Protein AF-A0A6I9PLP5-F1 (afdb_monomer_lite)

Foldseek 3Di:
DDDPDDQKPDPDDDDDDDVPDDDDDDMHGDDDQADEEEAEAEDEPPPVCPVVVVVCVVCVVVVVVVVCVRHVHYHYHYHYDYDDPDPPRDDVDPVD

InterPro domains:
  IPR002369 Integrin beta subunit, VWA domain [PF00362] (34-96)
  IPR015812 Integrin beta subunit [PR01186] (7-20)
  IPR015812 Integrin beta subunit [PR01186] (35-53)
  IPR015812 Integrin beta subunit [PR01186] (75-94)
  IPR015812 Integrin beta subunit [PTHR10082] (3-96)
  IPR036465 von Willebrand factor A-like domain superfamily [G3DSA:3.40.50.410] (33-96)
  IPR036465 von Willebrand factor A-like domain superfamily [SSF53300] (33-94)

Organism: NCBI:txid8208

Secondary structure (DSSP, 8-state):
---SS-SEE-S-------TT-------EE---SS--EEEEEEEE-SGGGHHHHHHHHHHHHHHHHHHHHH-SSEEEEEEEE---SSTTTS---TT-

pLDDT: mean 88.72, std 9.4, range [44.75, 97.44]

Sequence (96 aa):
MALSQSQVSPQMMTMSFLPGEEKTVDVEVFAPTKGPLDLYILMDFSNSMADDLNSLKSMGEELAKSVHTLSDNFTIGFGKFVDKVIEPQTDMRPEK

Structure (mmCIF, N/CA/C/O backbone):
data_AF-A0A6I9PLP5-F1
#
_entry.id   AF-A0A6I9PLP5-F1
#
loop_
_atom_site.group_PDB
_atom_site.id
_atom_site.type_symbol
_atom_site.label_atom_id
_atom_site.label_alt_id
_atom_site.label_comp_id
_atom_site.label_asym_id
_atom_site.label_entity_id
_atom_site.label_seq_id
_atom_site.pdbx_PDB_ins_code
_atom_site.Cartn_x
_atom_site.Cartn_y
_atom_site.Cartn_z
_atom_site.occupancy
_atom_site.B_iso_or_equiv
_atom_site.auth_seq_id
_atom_site.auth_comp_id
_atom_site.auth_asym_id
_atom_site.auth_atom_id
_atom_site.pdbx_PDB_model_num
ATOM 1 N N . MET A 1 1 ? 6.002 4.612 14.313 1.00 46.12 1 MET A N 1
ATOM 2 C CA . MET A 1 1 ? 5.133 5.605 14.983 1.00 46.12 1 MET A CA 1
ATOM 3 C C . MET A 1 1 ? 3.854 4.899 15.401 1.00 46.12 1 MET A C 1
ATOM 5 O O . MET A 1 1 ? 3.255 4.251 14.555 1.00 46.12 1 MET A O 1
ATOM 9 N N . ALA A 1 2 ? 3.479 4.942 16.680 1.00 44.75 2 ALA A N 1
ATOM 10 C CA . ALA A 1 2 ? 2.189 4.425 17.141 1.00 44.75 2 ALA A CA 1
ATOM 11 C C . ALA A 1 2 ? 1.104 5.480 16.869 1.00 44.75 2 ALA A C 1
ATOM 13 O O . ALA A 1 2 ? 1.349 6.665 17.091 1.00 44.75 2 ALA A O 1
ATOM 14 N N . LEU A 1 3 ? -0.064 5.073 16.364 1.00 55.00 3 LEU A N 1
ATOM 15 C CA . LEU A 1 3 ? -1.210 5.972 16.204 1.00 55.00 3 LEU A CA 1
ATOM 16 C C . LEU A 1 3 ? -1.591 6.521 17.591 1.00 55.00 3 LEU A C 1
ATOM 18 O O . LEU A 1 3 ? -1.834 5.744 18.509 1.00 55.00 3 LEU A O 1
ATOM 22 N N . SER A 1 4 ? -1.637 7.850 17.745 1.00 60.56 4 SER A N 1
ATOM 23 C CA . SER A 1 4 ? -1.990 8.526 19.010 1.00 60.56 4 SER A CA 1
ATOM 24 C C . SER A 1 4 ? -3.413 8.206 19.492 1.00 60.56 4 SER A C 1
ATOM 26 O O . SER A 1 4 ? -3.758 8.512 20.631 1.00 60.56 4 SER A O 1
ATOM 28 N N . 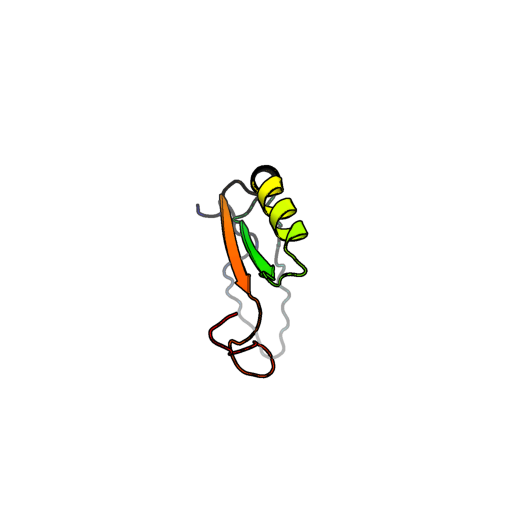GLN A 1 5 ? -4.244 7.632 18.620 1.00 68.44 5 GLN A N 1
ATOM 29 C CA . GLN A 1 5 ? -5.638 7.304 18.867 1.00 68.44 5 GLN A CA 1
ATOM 30 C C . GLN A 1 5 ? -6.032 6.105 17.989 1.00 68.44 5 GLN A C 1
ATOM 32 O O . GLN A 1 5 ? -5.679 6.053 16.810 1.00 68.44 5 GLN A O 1
ATOM 37 N N . SER A 1 6 ? -6.735 5.126 18.564 1.00 79.50 6 SER A N 1
ATOM 38 C CA . SER A 1 6 ? -7.266 3.978 17.819 1.00 79.50 6 SER A CA 1
ATOM 39 C C . SER A 1 6 ? -8.417 4.433 16.930 1.00 79.50 6 SER A C 1
ATOM 41 O O . SER A 1 6 ? -9.371 5.004 17.443 1.00 79.50 6 SER A O 1
ATOM 43 N N . GLN A 1 7 ? -8.343 4.148 15.628 1.00 87.50 7 GLN A N 1
ATOM 44 C CA . GLN A 1 7 ? -9.361 4.531 14.633 1.00 87.50 7 GLN A CA 1
ATOM 45 C C . GLN A 1 7 ? -10.749 3.961 14.923 1.00 87.50 7 GLN A C 1
ATOM 47 O O . GLN A 1 7 ? -11.744 4.493 14.447 1.00 87.50 7 GLN A O 1
ATOM 52 N N . VAL A 1 8 ? -10.795 2.864 15.677 1.00 91.88 8 VAL A N 1
ATOM 53 C CA . VAL A 1 8 ? -12.018 2.176 16.081 1.00 91.88 8 VAL A CA 1
ATOM 54 C C . VAL A 1 8 ? -12.070 2.123 17.602 1.00 91.88 8 VAL A C 1
ATOM 56 O O . VAL A 1 8 ? -11.054 1.821 18.241 1.00 91.88 8 VAL A O 1
ATOM 59 N N . SER A 1 9 ? -13.236 2.409 18.175 1.00 92.38 9 SER A N 1
ATOM 60 C CA . SER A 1 9 ? -13.513 2.375 19.613 1.00 92.38 9 SER A CA 1
ATOM 61 C C . SER A 1 9 ? -14.874 1.717 19.892 1.00 92.38 9 SER A C 1
ATOM 63 O O . SER A 1 9 ? -15.811 1.967 19.136 1.00 92.38 9 SER A O 1
ATOM 65 N N . PRO A 1 10 ? -15.022 0.908 20.962 1.00 93.50 10 PRO A N 1
ATOM 66 C CA . PRO A 1 10 ? -13.996 0.521 21.936 1.00 93.50 10 PRO A CA 1
ATOM 67 C C . PRO A 1 10 ? -13.101 -0.62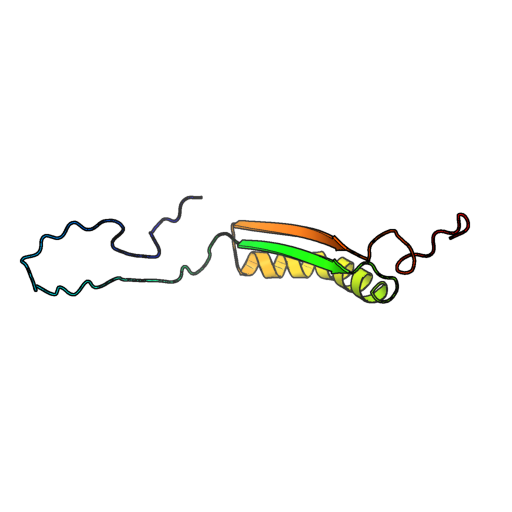5 21.435 1.00 93.50 10 PRO A C 1
ATOM 69 O O . PRO A 1 10 ? -13.494 -1.418 20.586 1.00 93.50 10 PRO A O 1
ATOM 72 N N . GLN A 1 11 ? -11.888 -0.745 21.982 1.00 91.44 11 GLN A N 1
ATOM 73 C CA . GLN A 1 11 ? -10.940 -1.813 21.609 1.00 91.44 11 GLN A CA 1
ATOM 74 C C . GLN A 1 11 ? -11.195 -3.119 22.373 1.00 91.44 11 GLN A C 1
ATOM 76 O O . GLN A 1 11 ? -10.725 -4.182 21.975 1.00 91.44 11 GLN A O 1
ATOM 81 N N . MET A 1 12 ? -11.926 -3.039 23.486 1.00 93.19 12 MET A N 1
ATOM 82 C CA . MET A 1 12 ? -12.296 -4.179 24.310 1.00 93.19 12 MET A CA 1
ATOM 83 C C . MET A 1 12 ? -13.649 -3.917 24.962 1.00 93.19 12 MET A C 1
ATOM 85 O O . MET A 1 12 ? -13.904 -2.820 25.456 1.00 93.19 12 MET A O 1
ATOM 89 N N . MET A 1 13 ? -14.498 -4.940 24.990 1.00 93.56 13 MET A N 1
ATOM 90 C CA . MET A 1 13 ? -15.783 -4.897 25.672 1.00 93.56 13 MET A CA 1
ATOM 91 C C . MET A 1 13 ? -16.085 -6.254 26.302 1.00 93.56 13 MET A C 1
ATOM 93 O O . MET A 1 13 ? -15.858 -7.294 25.688 1.00 93.56 13 MET A O 1
ATOM 97 N N . THR A 1 14 ? -16.636 -6.228 27.514 1.00 95.69 14 THR A N 1
ATOM 98 C CA . THR A 1 14 ? -17.171 -7.412 28.189 1.00 95.69 14 THR A CA 1
ATOM 99 C C . THR A 1 14 ? -18.675 -7.254 28.313 1.00 95.69 14 THR A C 1
ATOM 101 O O . THR A 1 14 ? -19.154 -6.236 28.808 1.00 95.69 14 THR A O 1
ATOM 104 N N . MET A 1 15 ? -19.420 -8.268 27.882 1.00 94.06 15 MET A N 1
ATOM 105 C CA . MET A 1 15 ? -20.878 -8.285 27.953 1.00 94.06 15 MET A CA 1
ATOM 106 C C . MET A 1 15 ? -21.354 -9.611 28.538 1.00 94.06 15 MET A C 1
ATOM 108 O O . MET A 1 15 ? -20.723 -10.652 28.366 1.00 94.06 15 MET A O 1
ATOM 112 N N . SER A 1 16 ? -22.485 -9.573 29.229 1.00 95.69 16 SER A N 1
ATOM 113 C CA . SER A 1 16 ? -23.173 -10.761 29.735 1.00 95.69 16 SER A CA 1
ATOM 114 C C . SER A 1 16 ? -24.607 -10.757 29.226 1.00 95.69 16 SER A C 1
ATOM 116 O O . SER A 1 16 ? -25.215 -9.688 29.134 1.00 95.69 16 SER A O 1
ATOM 118 N N . PHE A 1 17 ? -25.119 -11.941 28.898 1.00 97.44 17 PHE A N 1
ATOM 119 C CA . PHE A 1 17 ? -26.411 -12.138 28.243 1.00 97.44 17 PHE A CA 1
ATOM 120 C C . PHE A 1 17 ? -27.230 -13.209 28.959 1.00 97.44 17 PHE A C 1
ATOM 122 O O . PHE A 1 17 ? -26.673 -14.176 29.487 1.00 97.44 17 PHE A O 1
ATOM 129 N N . LEU A 1 18 ? -28.549 -13.061 28.913 1.00 97.19 18 LEU A N 1
ATOM 130 C CA . LEU A 1 18 ? -29.507 -14.129 29.188 1.00 97.19 18 LEU A CA 1
ATOM 131 C C . LEU A 1 18 ? -29.910 -14.861 27.891 1.00 97.19 18 LEU A C 1
ATOM 133 O O . LEU A 1 18 ? -29.770 -14.302 26.799 1.00 97.19 18 LEU A O 1
ATOM 137 N N . PRO A 1 19 ? -30.430 -16.104 27.969 1.00 97.38 19 PRO A N 1
ATOM 138 C CA . PRO A 1 19 ? -30.937 -16.805 26.791 1.00 97.38 19 PRO A CA 1
ATOM 139 C C . PRO A 1 19 ? -32.028 -15.994 26.073 1.00 97.38 19 PRO A C 1
ATOM 141 O O . PRO A 1 19 ? -33.068 -15.702 26.657 1.00 97.38 19 PRO A O 1
ATOM 144 N N . GLY A 1 20 ? -31.783 -15.650 24.806 1.00 96.44 20 GLY A N 1
ATOM 145 C CA . GLY A 1 20 ? -32.703 -14.869 23.968 1.00 96.44 20 GLY A CA 1
ATOM 146 C C . GLY A 1 20 ? -32.578 -13.345 24.093 1.00 96.44 20 GLY A C 1
ATOM 147 O O . GLY A 1 20 ? -33.374 -12.638 23.485 1.00 96.44 20 GLY A O 1
ATOM 148 N N . GLU A 1 21 ? -31.614 -12.829 24.862 1.00 97.06 21 GLU A N 1
ATOM 149 C CA . GLU A 1 21 ? -31.392 -11.386 25.013 1.00 97.06 21 GLU A CA 1
ATOM 150 C C . GLU A 1 21 ? -30.550 -10.815 23.859 1.00 97.06 21 GLU A C 1
ATOM 152 O O . GLU A 1 21 ? -29.456 -11.304 23.575 1.00 97.06 21 GLU A O 1
ATOM 157 N N . GLU A 1 22 ? -31.032 -9.736 23.240 1.00 96.50 22 GLU A N 1
ATOM 158 C CA . GLU A 1 22 ? -30.282 -8.944 22.260 1.00 96.50 22 GLU A CA 1
ATOM 159 C C . GLU A 1 22 ? -29.737 -7.665 22.909 1.00 96.50 22 GLU A C 1
ATOM 161 O O . GLU A 1 22 ? -30.415 -7.020 23.712 1.00 96.50 22 GLU A O 1
ATOM 166 N N . LYS A 1 23 ? -28.506 -7.279 22.552 1.00 95.88 23 LYS A N 1
ATOM 167 C CA . LYS A 1 23 ? -27.891 -6.013 22.975 1.00 95.88 23 LYS A CA 1
ATOM 168 C C . LYS A 1 23 ? -27.248 -5.317 21.791 1.00 95.88 23 LYS A C 1
ATOM 170 O O . LYS A 1 23 ? -26.565 -5.953 20.992 1.00 95.88 23 LYS A O 1
ATOM 175 N N . THR A 1 24 ? -27.423 -4.005 21.738 1.00 95.50 24 THR A N 1
ATOM 176 C CA . THR A 1 24 ? -26.786 -3.139 20.746 1.00 95.50 24 THR A CA 1
ATOM 177 C C . THR A 1 24 ? -25.497 -2.571 21.316 1.00 95.50 24 THR A C 1
ATOM 179 O O . THR A 1 24 ? -25.429 -2.229 22.498 1.00 95.50 24 THR A O 1
ATOM 182 N N . VAL A 1 25 ? -24.481 -2.472 20.466 1.00 94.12 25 VAL A N 1
ATOM 183 C CA . VAL A 1 25 ? -23.209 -1.835 20.789 1.00 94.12 25 VAL A CA 1
ATOM 184 C C . VAL A 1 25 ? -22.937 -0.762 19.757 1.00 94.12 25 VAL A C 1
ATOM 186 O O . VAL A 1 25 ? -22.923 -1.044 18.558 1.00 94.12 25 VAL A O 1
ATOM 189 N N . ASP A 1 26 ? -22.673 0.442 20.244 1.00 94.12 26 ASP A N 1
ATOM 190 C CA . ASP A 1 26 ? -22.199 1.530 19.409 1.00 94.12 26 ASP A CA 1
ATOM 191 C C . ASP A 1 26 ? -20.686 1.403 19.231 1.00 94.12 26 ASP A C 1
ATOM 193 O O . ASP A 1 26 ? -19.924 1.322 20.199 1.00 94.12 26 ASP A O 1
ATOM 197 N N . VAL A 1 27 ? -20.262 1.351 17.971 1.00 94.25 27 VAL A N 1
ATOM 198 C CA . VAL A 1 27 ? -18.853 1.325 17.581 1.00 94.25 27 VAL A CA 1
ATOM 199 C C . VAL A 1 27 ? -18.558 2.608 16.830 1.00 94.25 27 VAL A C 1
ATOM 201 O O . VAL A 1 27 ? -19.167 2.900 15.800 1.00 94.25 27 VAL A O 1
ATOM 204 N N . GLU A 1 28 ? -17.599 3.363 17.342 1.00 92.62 28 GLU A N 1
ATOM 205 C CA . GLU A 1 28 ? -17.156 4.606 16.732 1.00 92.62 28 GLU A CA 1
ATOM 206 C C . GLU A 1 28 ? -15.957 4.337 15.832 1.00 92.62 28 GLU A C 1
ATOM 208 O O . GLU A 1 28 ? -14.986 3.691 16.237 1.00 92.62 28 GLU A O 1
ATOM 213 N N . VAL A 1 29 ? -16.019 4.858 14.608 1.00 92.25 29 VAL A N 1
ATOM 214 C CA . VAL A 1 29 ? -14.934 4.781 13.632 1.00 92.25 29 VAL A CA 1
ATOM 215 C C . VAL A 1 29 ? -14.619 6.184 13.143 1.00 92.25 29 VAL A C 1
ATOM 217 O O . VAL A 1 29 ? -15.518 6.912 12.725 1.00 92.25 29 VAL A O 1
ATOM 220 N N . PHE A 1 30 ? -13.342 6.556 13.140 1.00 88.75 30 PHE A N 1
ATOM 221 C CA . PHE A 1 30 ? -12.880 7.769 12.474 1.00 88.75 30 PHE A CA 1
ATOM 222 C C . PHE A 1 30 ? -11.711 7.468 11.536 1.00 88.75 30 PHE A C 1
ATOM 224 O O . PHE A 1 30 ? -10.862 6.615 11.802 1.00 88.75 30 PHE A O 1
ATOM 231 N N . ALA A 1 31 ? -11.656 8.203 10.428 1.00 82.12 31 ALA A N 1
ATOM 232 C CA . ALA A 1 31 ? -10.544 8.143 9.490 1.00 82.12 31 ALA A CA 1
ATOM 233 C C . ALA A 1 31 ? -9.450 9.133 9.925 1.00 82.12 31 ALA A C 1
ATOM 235 O O . ALA A 1 31 ? -9.755 10.310 10.140 1.00 82.12 31 ALA A O 1
ATOM 236 N N . PRO A 1 32 ? -8.180 8.710 10.066 1.00 80.50 32 PRO A N 1
ATOM 237 C CA . PRO A 1 32 ? -7.102 9.642 10.362 1.00 80.50 32 PRO A CA 1
ATOM 238 C C . PRO A 1 32 ? -6.812 10.519 9.142 1.00 80.50 32 PRO A C 1
ATOM 240 O O . PRO A 1 32 ? -6.913 10.075 8.000 1.00 80.50 32 PRO A O 1
ATOM 243 N N . THR A 1 33 ? -6.357 11.745 9.383 1.00 82.69 33 THR A N 1
ATOM 244 C CA . THR A 1 33 ? -5.975 12.670 8.306 1.00 82.69 33 THR A CA 1
ATOM 245 C C . THR A 1 33 ? -4.737 12.197 7.543 1.00 82.69 33 THR A C 1
ATOM 247 O O . THR A 1 33 ? -4.645 12.397 6.337 1.00 82.69 33 THR A O 1
ATOM 250 N N . LYS A 1 34 ? -3.782 11.570 8.244 1.00 84.06 34 LYS A N 1
ATOM 251 C CA . LYS A 1 34 ? -2.561 10.991 7.673 1.00 84.06 34 LYS A CA 1
ATOM 252 C C . LYS A 1 34 ? -2.212 9.699 8.408 1.00 84.06 34 LYS A C 1
ATOM 254 O O . LYS A 1 34 ? -2.060 9.702 9.629 1.00 84.06 34 LYS A O 1
ATOM 259 N N . GLY A 1 35 ? -2.099 8.598 7.673 1.00 86.00 35 GLY A N 1
ATOM 260 C CA . GLY A 1 35 ? -1.680 7.289 8.184 1.00 86.00 35 GLY A CA 1
ATOM 261 C C . GLY A 1 35 ? -0.436 6.780 7.454 1.00 86.00 35 GLY A C 1
ATOM 262 O O . GLY A 1 35 ? -0.063 7.367 6.439 1.00 86.00 35 GLY A O 1
ATOM 263 N N . PRO A 1 36 ? 0.223 5.716 7.946 1.00 90.38 36 PRO A N 1
ATOM 264 C CA . PRO A 1 36 ? 1.308 5.079 7.205 1.00 90.38 36 PRO A CA 1
ATOM 265 C C . PRO A 1 36 ? 0.814 4.610 5.829 1.00 90.38 36 PRO A C 1
ATOM 267 O O . PRO A 1 36 ? -0.306 4.109 5.722 1.00 90.38 36 PRO A O 1
ATOM 270 N N . LEU A 1 37 ? 1.631 4.790 4.793 1.00 91.50 37 LEU A N 1
ATOM 271 C CA . LEU A 1 37 ? 1.266 4.482 3.411 1.00 91.50 37 LEU A CA 1
ATOM 272 C C . LEU A 1 37 ? 2.371 3.690 2.716 1.00 91.50 37 LEU A C 1
ATOM 274 O O . LEU A 1 37 ? 3.471 4.194 2.528 1.00 91.50 37 LEU A O 1
ATOM 278 N N . ASP A 1 38 ? 2.047 2.498 2.234 1.00 94.25 38 ASP A N 1
ATOM 279 C CA . ASP A 1 38 ? 2.949 1.730 1.381 1.00 94.25 38 ASP A CA 1
ATOM 280 C C . ASP A 1 38 ? 2.401 1.711 -0.050 1.00 94.25 38 ASP A C 1
ATOM 282 O O . ASP A 1 38 ? 1.302 1.217 -0.307 1.00 94.25 38 ASP A O 1
ATOM 286 N N . LEU A 1 39 ? 3.163 2.272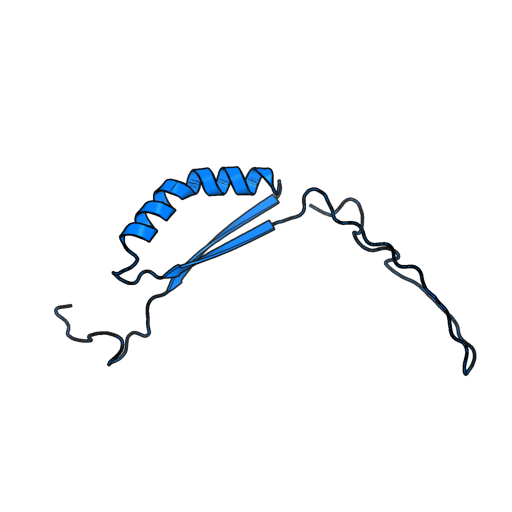 -0.989 1.00 93.00 39 LEU A N 1
ATOM 287 C CA . LEU A 1 39 ? 2.836 2.303 -2.412 1.00 93.00 39 LEU A CA 1
ATOM 288 C C . LEU A 1 39 ? 3.762 1.347 -3.165 1.00 93.00 39 LEU A C 1
ATOM 290 O O . LEU A 1 39 ? 4.971 1.558 -3.206 1.00 93.00 39 LEU A O 1
ATOM 294 N N . TYR A 1 40 ? 3.205 0.320 -3.805 1.00 94.44 40 TYR A N 1
ATOM 295 C CA . TYR A 1 40 ? 3.978 -0.610 -4.627 1.00 94.44 40 TYR A CA 1
ATOM 296 C C . TYR A 1 40 ? 3.579 -0.498 -6.097 1.00 94.44 40 TYR A C 1
ATOM 298 O O . TYR A 1 40 ? 2.444 -0.800 -6.462 1.00 94.44 40 TYR A O 1
ATOM 306 N N . ILE A 1 41 ? 4.518 -0.077 -6.943 1.00 90.94 41 ILE A N 1
ATOM 307 C CA . ILE A 1 41 ? 4.309 0.034 -8.388 1.00 90.94 41 ILE A CA 1
ATOM 308 C C . ILE A 1 41 ? 4.870 -1.213 -9.054 1.00 90.94 41 ILE A C 1
ATOM 310 O O . ILE A 1 41 ? 6.080 -1.430 -9.066 1.00 90.94 41 ILE A O 1
ATOM 314 N N . LEU A 1 42 ? 3.980 -2.020 -9.626 1.00 93.50 42 LEU A N 1
ATOM 315 C CA . LEU A 1 42 ? 4.335 -3.175 -10.438 1.00 93.50 42 LEU A CA 1
ATOM 316 C C . LEU A 1 42 ? 4.125 -2.826 -11.914 1.00 93.50 42 LEU A C 1
ATOM 318 O O . LEU A 1 42 ? 2.990 -2.658 -12.353 1.00 93.50 42 LEU A O 1
ATOM 322 N N . MET A 1 43 ? 5.218 -2.691 -12.661 1.00 90.31 43 MET A N 1
ATOM 323 C CA . MET A 1 43 ? 5.207 -2.200 -14.040 1.00 90.31 43 MET A CA 1
ATOM 324 C C . MET A 1 43 ? 5.579 -3.293 -15.044 1.00 90.31 43 MET A C 1
ATOM 326 O O . MET A 1 43 ? 6.476 -4.101 -14.794 1.00 90.31 43 MET A O 1
ATOM 330 N N . ASP A 1 44 ? 4.912 -3.284 -16.195 1.00 91.62 44 ASP A N 1
ATOM 331 C CA . ASP A 1 44 ? 5.301 -4.095 -17.345 1.00 91.62 44 ASP A CA 1
ATOM 332 C C . ASP A 1 44 ? 6.533 -3.474 -18.029 1.00 91.62 44 ASP A C 1
ATOM 334 O O . ASP A 1 44 ? 6.572 -2.277 -18.307 1.00 91.62 44 ASP A O 1
ATOM 338 N N . PHE A 1 45 ? 7.559 -4.290 -18.257 1.00 89.75 45 PHE A N 1
ATOM 339 C CA . PHE A 1 45 ? 8.806 -3.930 -18.940 1.00 89.75 45 PHE A CA 1
ATOM 340 C C . PHE A 1 45 ? 8.880 -4.498 -20.361 1.00 89.75 45 PHE A C 1
ATOM 342 O O . PHE A 1 45 ? 9.961 -4.542 -20.956 1.00 89.75 45 PHE A O 1
ATOM 349 N N . SER A 1 46 ? 7.757 -4.962 -20.907 1.00 90.62 46 SER A N 1
ATOM 350 C CA . SER A 1 46 ? 7.639 -5.317 -22.312 1.00 90.62 46 SER A CA 1
ATOM 351 C C . SER A 1 46 ? 8.057 -4.149 -23.209 1.00 90.62 46 SER A C 1
ATOM 353 O O . SER A 1 46 ? 7.991 -2.975 -22.841 1.00 90.62 46 SER A O 1
ATOM 355 N N . ASN A 1 47 ? 8.512 -4.465 -24.422 1.00 88.75 47 ASN A N 1
ATOM 356 C CA . ASN A 1 47 ? 9.034 -3.451 -25.337 1.00 88.75 47 ASN A CA 1
ATOM 357 C C . ASN A 1 47 ? 7.991 -2.379 -25.709 1.00 88.75 47 ASN A C 1
ATOM 359 O O . ASN A 1 47 ? 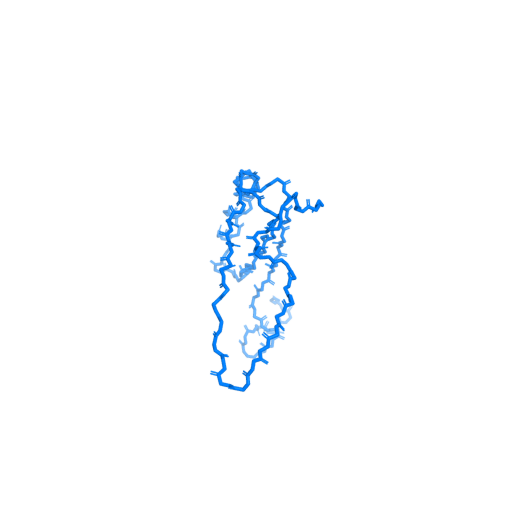8.362 -1.251 -26.017 1.00 88.75 47 ASN A O 1
ATOM 363 N N . SER A 1 48 ? 6.696 -2.710 -25.664 1.00 90.69 48 SER A N 1
ATOM 364 C CA . SER A 1 48 ? 5.611 -1.748 -25.889 1.00 90.69 48 SER A CA 1
ATOM 365 C C . SER A 1 48 ? 5.486 -0.689 -24.797 1.00 90.69 48 SER A C 1
ATOM 367 O O . SER A 1 48 ? 4.883 0.336 -25.062 1.00 90.69 48 SER A O 1
ATOM 369 N N . MET A 1 49 ? 6.056 -0.917 -23.612 1.00 92.81 49 MET A N 1
ATOM 370 C CA . MET A 1 49 ? 5.992 -0.008 -22.462 1.00 92.81 49 MET A CA 1
ATOM 371 C C . MET A 1 49 ? 7.259 0.851 -22.318 1.00 92.81 49 MET A C 1
ATOM 373 O O . MET A 1 49 ? 7.512 1.445 -21.269 1.00 92.81 49 MET A O 1
ATOM 377 N N . ALA A 1 50 ? 8.131 0.872 -23.331 1.00 90.31 50 ALA A N 1
ATOM 378 C CA . ALA A 1 50 ? 9.434 1.525 -23.236 1.00 90.31 50 ALA A CA 1
ATOM 379 C C . ALA A 1 50 ? 9.333 3.050 -23.040 1.00 90.31 50 ALA A C 1
ATOM 381 O O . ALA A 1 50 ? 10.132 3.639 -22.306 1.00 90.31 50 ALA A O 1
ATOM 382 N N . ASP A 1 51 ? 8.363 3.694 -23.683 1.00 92.56 51 ASP A N 1
ATOM 383 C CA . ASP A 1 51 ? 8.045 5.113 -23.525 1.00 92.56 51 ASP A CA 1
ATOM 384 C C . ASP A 1 51 ? 7.370 5.406 -22.178 1.00 92.56 51 ASP A C 1
ATOM 386 O O . ASP A 1 51 ? 7.782 6.339 -21.482 1.00 92.56 51 ASP A O 1
ATOM 390 N N . ASP A 1 52 ? 6.429 4.568 -21.750 1.00 89.75 52 ASP A N 1
ATOM 391 C CA . ASP A 1 52 ? 5.791 4.652 -20.432 1.00 89.75 52 ASP A CA 1
ATOM 392 C C . ASP A 1 52 ? 6.806 4.531 -19.288 1.00 89.75 52 ASP A C 1
ATOM 394 O O . ASP A 1 52 ? 6.755 5.281 -18.310 1.00 89.75 52 ASP A O 1
ATOM 398 N N . LEU A 1 53 ? 7.798 3.648 -19.429 1.00 87.94 53 LEU A N 1
ATOM 399 C CA . LEU A 1 53 ? 8.889 3.508 -18.468 1.00 87.94 53 LEU A CA 1
ATOM 400 C C . LEU A 1 53 ? 9.731 4.787 -18.370 1.00 87.94 53 LEU A C 1
ATOM 402 O O . LEU A 1 53 ? 10.182 5.153 -17.281 1.00 87.94 53 LEU A O 1
ATOM 406 N N . ASN A 1 54 ? 9.970 5.471 -19.490 1.00 88.69 54 ASN A N 1
ATOM 407 C CA . ASN A 1 54 ? 10.692 6.744 -19.488 1.00 88.69 54 ASN A CA 1
ATOM 408 C C . ASN A 1 54 ? 9.868 7.843 -18.814 1.00 88.69 54 ASN A C 1
ATOM 410 O O . ASN A 1 54 ? 10.408 8.592 -17.995 1.00 88.69 54 ASN A O 1
ATOM 414 N N . SER A 1 55 ? 8.564 7.882 -19.086 1.00 88.38 55 SER A N 1
ATOM 415 C CA . SER A 1 55 ? 7.632 8.792 -18.422 1.00 88.38 55 SER A CA 1
ATOM 416 C C . SER A 1 55 ? 7.619 8.551 -16.912 1.00 88.38 55 SER A C 1
ATOM 418 O O . SER A 1 55 ? 7.853 9.485 -16.147 1.00 88.38 55 SER A O 1
ATOM 420 N N . LEU A 1 56 ? 7.493 7.300 -16.457 1.00 86.06 56 LEU A N 1
ATOM 421 C CA . LEU A 1 56 ? 7.509 6.979 -15.028 1.00 86.06 56 LEU A CA 1
ATOM 422 C C . LEU A 1 56 ? 8.827 7.382 -14.354 1.00 86.06 56 LEU A C 1
ATOM 424 O O . LEU A 1 56 ? 8.808 7.957 -13.266 1.00 86.06 56 LEU A O 1
ATOM 428 N N . LYS A 1 57 ? 9.972 7.126 -14.997 1.00 85.56 57 LYS A N 1
ATOM 429 C CA . LYS A 1 57 ? 11.279 7.569 -14.483 1.00 85.56 57 LYS A CA 1
ATOM 430 C C . LYS A 1 57 ? 11.324 9.085 -14.306 1.00 85.56 57 LYS A C 1
ATOM 432 O O . LYS A 1 57 ? 11.821 9.550 -13.286 1.00 85.56 57 LYS A O 1
ATOM 437 N N . SER A 1 58 ? 10.789 9.840 -15.266 1.00 87.50 58 SER A N 1
ATOM 438 C CA . SER A 1 58 ? 10.740 11.305 -15.183 1.00 87.50 58 SER A CA 1
ATOM 439 C C . SER A 1 58 ? 9.780 11.814 -14.100 1.00 87.50 58 SER A C 1
ATOM 441 O O . SER A 1 58 ? 10.056 12.826 -13.463 1.00 87.50 58 SER A O 1
ATOM 443 N N . MET A 1 59 ? 8.698 11.077 -13.830 1.00 87.94 59 MET A N 1
ATOM 444 C CA . MET A 1 59 ? 7.679 11.427 -12.836 1.00 87.94 59 MET A CA 1
ATOM 445 C C . MET A 1 59 ? 8.020 10.971 -11.411 1.00 87.94 59 MET A C 1
ATOM 447 O O . MET A 1 59 ? 7.299 11.317 -10.478 1.00 87.94 59 MET A O 1
ATOM 451 N N . GLY A 1 60 ? 9.098 10.208 -11.203 1.00 85.56 60 GLY A N 1
ATOM 452 C CA . GLY A 1 60 ? 9.429 9.626 -9.897 1.00 85.56 60 GLY A CA 1
ATOM 453 C C . GLY A 1 60 ? 9.548 10.661 -8.771 1.00 85.56 60 GLY A C 1
ATOM 454 O O . GLY A 1 60 ? 9.038 10.441 -7.671 1.00 85.56 60 GLY A O 1
ATOM 455 N N . GLU A 1 61 ? 10.152 11.820 -9.049 1.00 86.19 61 GLU A N 1
ATOM 456 C CA . GLU A 1 61 ? 10.247 12.914 -8.073 1.00 86.19 61 GLU A CA 1
ATOM 457 C C . GLU A 1 61 ? 8.888 13.556 -7.765 1.00 86.19 61 GLU A C 1
ATOM 459 O O . GLU A 1 61 ? 8.604 13.893 -6.615 1.00 86.19 61 GLU A O 1
ATOM 464 N N . GLU A 1 62 ? 8.042 13.742 -8.778 1.00 90.75 62 GLU A N 1
ATOM 465 C CA . GLU A 1 62 ? 6.707 14.324 -8.616 1.00 90.75 62 GLU A CA 1
ATOM 466 C C . GLU A 1 62 ? 5.769 13.374 -7.868 1.00 90.75 62 GLU A C 1
ATOM 468 O O . GLU A 1 62 ? 5.009 13.798 -6.993 1.00 90.75 62 GLU A O 1
ATOM 473 N N . LEU A 1 63 ? 5.884 12.075 -8.142 1.00 89.88 63 LEU A N 1
ATOM 474 C CA . LEU A 1 63 ? 5.186 11.030 -7.413 1.00 89.88 63 LEU A CA 1
ATOM 475 C C . LEU A 1 63 ? 5.602 11.028 -5.940 1.00 89.88 63 LEU A C 1
ATOM 477 O O . LEU A 1 63 ? 4.737 11.044 -5.069 1.00 89.88 63 LEU A O 1
ATOM 481 N N . ALA A 1 64 ? 6.904 11.064 -5.646 1.00 88.00 64 ALA A N 1
ATOM 482 C CA . ALA A 1 64 ? 7.392 11.109 -4.269 1.00 88.00 64 ALA A CA 1
ATOM 483 C C . ALA A 1 64 ? 6.884 12.356 -3.525 1.00 88.00 64 ALA A C 1
ATOM 485 O O . ALA A 1 64 ? 6.434 12.252 -2.384 1.00 88.00 64 ALA A O 1
ATOM 486 N N . LYS A 1 65 ? 6.882 13.524 -4.185 1.00 92.31 65 LYS A N 1
ATOM 487 C CA . LYS A 1 65 ? 6.307 14.762 -3.632 1.00 92.31 65 LYS A CA 1
ATOM 488 C C . LYS A 1 65 ? 4.811 14.610 -3.358 1.00 92.31 65 LYS A C 1
ATOM 490 O O . LYS A 1 65 ? 4.363 14.947 -2.267 1.00 92.31 65 LYS A O 1
ATOM 495 N N . SER A 1 66 ? 4.055 14.060 -4.306 1.00 92.19 66 SER A N 1
ATOM 496 C CA . SER A 1 66 ? 2.616 13.815 -4.163 1.00 92.19 66 SER A CA 1
ATOM 497 C C . SER A 1 66 ? 2.310 12.868 -3.000 1.00 92.19 66 SER A C 1
ATOM 499 O O . SER A 1 66 ? 1.490 13.189 -2.143 1.00 92.19 66 SER A O 1
ATOM 501 N N . VAL A 1 67 ? 3.018 11.740 -2.904 1.00 92.12 67 VAL A N 1
ATOM 502 C CA . VAL A 1 67 ? 2.863 10.763 -1.812 1.00 92.12 67 VAL A CA 1
ATOM 503 C C . VAL A 1 67 ? 3.196 11.391 -0.456 1.00 92.12 67 VAL A C 1
ATOM 505 O O . VAL A 1 67 ? 2.470 11.174 0.513 1.00 92.12 67 VAL A O 1
ATOM 508 N N . HIS A 1 68 ? 4.219 12.245 -0.397 1.00 91.06 68 HIS A N 1
ATOM 509 C CA . HIS A 1 68 ? 4.580 12.962 0.824 1.00 91.06 68 HIS A CA 1
ATOM 510 C C . HIS A 1 68 ? 3.485 13.932 1.305 1.00 91.06 68 HIS A C 1
ATOM 512 O O . HIS A 1 68 ? 3.330 14.145 2.505 1.00 91.06 68 HIS A O 1
ATOM 518 N N . THR A 1 69 ? 2.674 14.497 0.401 1.00 91.62 69 THR A N 1
ATOM 519 C CA . THR A 1 69 ? 1.522 15.319 0.822 1.00 91.62 69 THR A CA 1
ATOM 520 C C . THR A 1 69 ? 0.430 14.500 1.516 1.00 91.62 69 THR A C 1
ATOM 522 O O . THR A 1 69 ? -0.253 15.022 2.401 1.00 91.62 69 THR A O 1
ATOM 525 N N . LEU A 1 70 ? 0.294 13.219 1.155 1.00 89.62 70 LEU A N 1
ATOM 526 C CA . LEU A 1 70 ? -0.733 12.307 1.665 1.00 89.62 70 LEU A CA 1
ATOM 527 C C . LEU A 1 70 ? -0.323 11.623 2.974 1.00 89.62 70 LEU A C 1
ATOM 529 O O . LEU A 1 70 ? -1.175 11.346 3.818 1.00 89.62 70 LEU A O 1
ATOM 533 N N . SER A 1 71 ? 0.966 11.341 3.158 1.00 90.19 71 SER A N 1
ATOM 534 C CA . SER A 1 71 ? 1.475 10.671 4.351 1.00 90.19 71 SER A CA 1
ATOM 535 C C . SER A 1 71 ? 2.866 11.159 4.737 1.00 90.19 71 SER A C 1
ATOM 537 O O . SER A 1 71 ? 3.752 11.312 3.899 1.00 90.19 71 SER A O 1
ATOM 539 N N . ASP A 1 72 ? 3.071 11.332 6.042 1.00 89.25 72 ASP A N 1
ATOM 540 C CA . ASP A 1 72 ? 4.377 11.670 6.613 1.00 89.25 72 ASP A CA 1
ATOM 541 C C . ASP A 1 72 ? 5.247 10.416 6.848 1.00 89.25 72 ASP A C 1
ATOM 543 O O . ASP A 1 72 ? 6.435 10.530 7.142 1.00 89.25 72 ASP A O 1
ATOM 547 N N . ASN A 1 73 ? 4.671 9.215 6.719 1.00 90.06 73 ASN A N 1
ATOM 548 C CA . ASN A 1 73 ? 5.358 7.935 6.877 1.00 90.06 73 ASN A CA 1
ATOM 549 C C . ASN A 1 73 ? 4.997 7.019 5.708 1.00 90.06 73 ASN A C 1
ATOM 551 O O . ASN A 1 73 ? 4.018 6.273 5.781 1.00 90.06 73 ASN A O 1
ATOM 555 N N . PHE A 1 74 ? 5.779 7.098 4.635 1.00 91.94 74 PHE A N 1
ATOM 556 C CA . PHE A 1 74 ? 5.502 6.352 3.421 1.00 91.94 74 PHE A CA 1
ATOM 557 C C . PHE A 1 74 ? 6.688 5.512 2.949 1.00 91.94 74 PHE A C 1
ATOM 559 O O . PHE A 1 74 ? 7.846 5.908 3.095 1.00 91.94 74 PHE A O 1
ATOM 566 N N . THR A 1 75 ? 6.377 4.385 2.312 1.00 93.62 75 THR A N 1
ATOM 567 C CA . THR A 1 75 ? 7.340 3.535 1.605 1.00 93.62 75 THR A CA 1
ATOM 568 C C . THR A 1 75 ? 6.911 3.403 0.154 1.00 93.62 75 THR A C 1
ATOM 570 O O . THR A 1 75 ? 5.742 3.147 -0.127 1.00 93.62 75 THR A O 1
ATOM 573 N N . ILE A 1 76 ? 7.852 3.547 -0.782 1.00 91.38 76 ILE A N 1
ATOM 574 C CA . ILE A 1 76 ? 7.595 3.288 -2.202 1.00 91.38 76 ILE A CA 1
ATOM 575 C C . ILE A 1 76 ? 8.434 2.094 -2.642 1.00 91.38 76 ILE A C 1
ATOM 577 O O . ILE A 1 76 ? 9.660 2.108 -2.531 1.00 91.38 76 ILE A O 1
ATOM 581 N N . GLY A 1 77 ? 7.764 1.059 -3.136 1.00 91.88 77 GLY A N 1
ATOM 582 C CA . GLY A 1 77 ? 8.376 -0.117 -3.735 1.00 91.88 77 GLY A CA 1
ATOM 583 C C . GLY A 1 77 ? 8.154 -0.154 -5.242 1.00 91.88 77 GLY A C 1
ATOM 584 O O . GLY A 1 77 ? 7.155 0.354 -5.754 1.00 91.88 77 GLY A O 1
ATOM 585 N N . PHE A 1 78 ? 9.089 -0.785 -5.947 1.00 90.50 78 PHE A N 1
ATOM 586 C CA . PHE A 1 78 ? 9.013 -0.960 -7.389 1.00 90.50 78 PHE A CA 1
ATOM 587 C C . PHE A 1 78 ? 9.268 -2.416 -7.776 1.00 90.50 78 PHE A C 1
ATOM 589 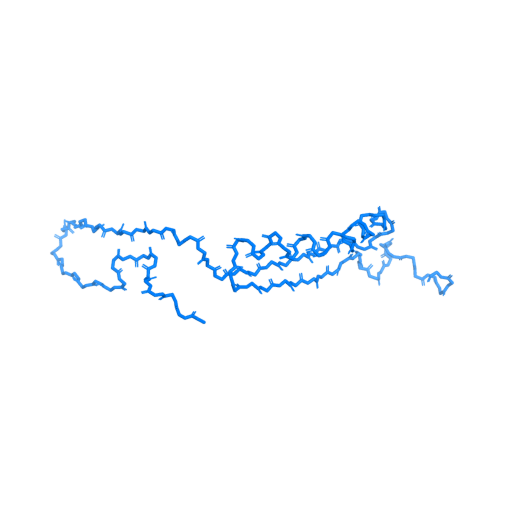O O . PHE A 1 78 ? 10.204 -3.047 -7.281 1.00 90.50 78 PHE A O 1
ATOM 596 N N . GLY A 1 79 ? 8.445 -2.933 -8.681 1.00 91.25 79 GLY A N 1
ATOM 597 C CA . GLY A 1 79 ? 8.552 -4.265 -9.255 1.00 91.25 79 GLY A CA 1
ATOM 598 C C . GLY A 1 79 ? 8.384 -4.216 -10.765 1.00 91.25 79 GLY A C 1
ATOM 599 O O . GLY A 1 79 ? 7.695 -3.346 -11.299 1.00 91.25 79 GLY A O 1
ATOM 600 N N . LYS A 1 80 ? 8.997 -5.179 -11.455 1.00 91.38 80 LYS A N 1
ATOM 601 C CA . LYS A 1 80 ? 8.839 -5.343 -12.897 1.00 91.38 80 LYS A CA 1
ATOM 602 C C . LYS A 1 80 ? 8.392 -6.737 -13.277 1.00 91.38 80 LYS A C 1
ATOM 604 O O . LYS A 1 80 ? 8.818 -7.708 -12.653 1.00 91.38 80 LYS A O 1
ATOM 609 N N . PHE A 1 81 ? 7.616 -6.824 -14.344 1.00 93.06 81 PHE A N 1
ATOM 610 C CA . PHE A 1 81 ? 7.274 -8.084 -14.985 1.00 93.06 81 PHE A CA 1
ATOM 611 C C . PHE A 1 81 ? 7.347 -7.950 -16.507 1.00 93.06 81 PHE A C 1
ATOM 613 O O . PHE A 1 81 ? 7.353 -6.844 -17.034 1.00 93.06 81 PHE A O 1
ATOM 620 N N . VAL A 1 82 ? 7.473 -9.088 -17.187 1.00 90.94 82 VAL A N 1
ATOM 621 C CA . VAL A 1 82 ? 7.281 -9.220 -18.639 1.00 90.94 82 VAL A CA 1
ATOM 622 C C . VAL A 1 82 ? 6.437 -10.485 -18.833 1.00 90.94 82 VAL A C 1
ATOM 624 O O . VAL A 1 82 ? 5.312 -10.533 -18.348 1.00 90.94 82 VAL A O 1
ATOM 627 N N . ASP A 1 83 ? 6.991 -11.555 -19.401 1.00 91.75 83 ASP A N 1
ATOM 628 C CA . ASP A 1 83 ? 6.351 -12.868 -19.491 1.00 91.75 83 ASP A CA 1
ATOM 629 C C . ASP A 1 83 ? 7.337 -13.965 -19.051 1.00 91.75 83 ASP A C 1
ATOM 631 O O . ASP A 1 83 ? 8.499 -13.704 -18.717 1.00 91.75 83 ASP A O 1
ATOM 635 N N . LYS A 1 84 ? 6.873 -15.211 -18.999 1.00 92.62 84 LYS A N 1
ATOM 636 C CA . LYS A 1 84 ? 7.699 -16.378 -18.699 1.00 92.62 84 LYS A CA 1
ATOM 637 C C . LYS A 1 84 ? 8.761 -16.565 -19.785 1.00 92.62 84 LYS A C 1
ATOM 639 O O . LYS A 1 84 ? 8.475 -16.491 -20.977 1.00 92.62 84 LYS A O 1
ATOM 644 N N . VAL A 1 85 ? 9.972 -16.912 -19.354 1.00 91.31 85 VAL A N 1
ATOM 645 C CA . VAL A 1 85 ? 11.115 -17.192 -20.239 1.00 91.31 85 VAL A CA 1
ATOM 646 C C . VAL A 1 85 ? 11.026 -18.627 -20.780 1.00 91.31 85 VAL A C 1
ATOM 648 O O . VAL A 1 85 ? 11.818 -19.494 -20.415 1.00 91.31 85 VAL A O 1
ATOM 651 N N . ILE A 1 86 ? 9.986 -18.896 -21.572 1.00 93.75 86 ILE A N 1
ATOM 652 C CA . ILE A 1 86 ? 9.710 -20.172 -22.250 1.00 93.75 86 ILE A CA 1
ATOM 653 C C . ILE A 1 86 ? 9.022 -19.907 -23.595 1.00 93.75 86 ILE A C 1
ATOM 655 O O . ILE A 1 86 ? 8.382 -18.872 -23.771 1.00 93.75 86 ILE A O 1
ATOM 659 N N . GLU A 1 87 ? 9.108 -20.851 -24.531 1.00 91.06 87 GLU A N 1
ATOM 660 C CA . GLU A 1 87 ? 8.339 -20.765 -25.776 1.00 91.06 87 GLU A CA 1
ATOM 661 C C . GLU A 1 87 ? 6.856 -21.121 -25.562 1.00 91.06 87 GLU A C 1
ATOM 663 O O . GLU A 1 87 ? 6.554 -22.021 -24.769 1.00 91.06 87 GLU A O 1
ATOM 668 N N . PRO A 1 88 ? 5.923 -20.487 -26.306 1.00 91.62 88 PRO A N 1
ATOM 669 C CA . PRO A 1 88 ? 6.128 -19.460 -27.343 1.00 91.62 88 PRO A CA 1
ATOM 670 C C . PRO A 1 88 ? 6.190 -18.011 -26.817 1.00 91.62 88 PRO A C 1
ATOM 672 O O . PRO A 1 88 ? 6.232 -17.080 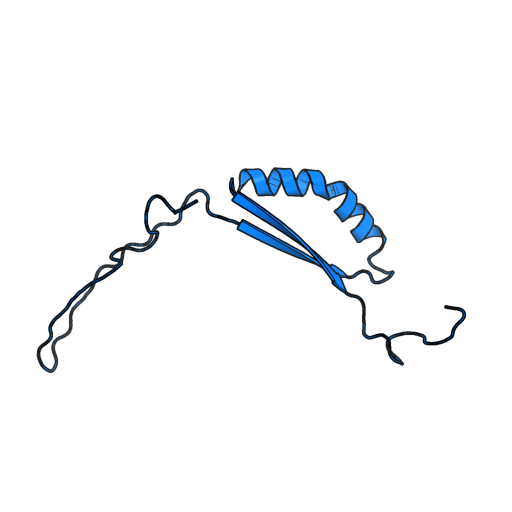-27.616 1.00 91.62 88 PRO A O 1
ATOM 675 N N . GLN A 1 89 ? 6.144 -17.802 -25.499 1.00 90.94 89 GLN A N 1
ATOM 676 C CA . GLN A 1 89 ? 6.059 -16.473 -24.880 1.00 90.94 89 GLN A CA 1
ATOM 677 C C . GLN A 1 89 ? 7.341 -15.649 -25.060 1.00 90.94 89 GLN A C 1
ATOM 679 O O . GLN A 1 89 ? 7.277 -14.438 -25.260 1.00 90.94 89 GLN A O 1
ATOM 684 N N . THR A 1 90 ? 8.502 -16.304 -25.026 1.00 89.56 90 THR A N 1
ATOM 685 C CA . THR A 1 90 ? 9.814 -15.697 -25.270 1.00 89.56 90 THR A CA 1
ATOM 686 C C . THR A 1 90 ? 10.529 -16.444 -26.390 1.00 89.56 90 THR A C 1
ATOM 688 O O . THR A 1 90 ? 10.518 -17.670 -26.432 1.00 89.56 90 THR A O 1
ATOM 691 N N . ASP A 1 91 ? 11.162 -15.704 -27.299 1.00 89.75 91 ASP A N 1
ATOM 692 C CA . ASP A 1 91 ? 12.028 -16.269 -28.335 1.00 89.75 91 ASP A CA 1
ATOM 693 C C . ASP A 1 91 ? 13.335 -16.746 -27.689 1.00 89.75 91 ASP A C 1
ATOM 695 O O . ASP A 1 91 ? 14.096 -15.932 -27.171 1.00 89.75 91 ASP A O 1
ATOM 699 N N . MET A 1 92 ? 13.570 -18.060 -27.684 1.00 91.75 92 MET A N 1
ATOM 700 C CA . MET A 1 92 ? 14.678 -18.684 -26.949 1.00 91.75 92 MET A CA 1
ATOM 701 C C . MET A 1 92 ? 15.964 -18.812 -27.784 1.00 91.75 92 MET A C 1
ATOM 703 O O . MET A 1 92 ? 16.913 -19.480 -27.361 1.00 91.75 92 MET A O 1
ATOM 707 N N . ARG A 1 93 ? 16.018 -18.215 -28.985 1.00 93.50 93 ARG A N 1
ATOM 708 C CA . ARG A 1 93 ? 17.215 -18.256 -29.838 1.00 93.50 93 ARG A CA 1
ATOM 709 C C . ARG A 1 93 ? 18.361 -17.456 -29.197 1.00 93.50 93 ARG A C 1
ATOM 711 O O . ARG A 1 93 ? 18.134 -16.314 -28.817 1.00 93.50 93 ARG A O 1
ATOM 718 N N . PRO A 1 94 ? 19.604 -17.981 -29.161 1.00 86.38 94 PRO A N 1
ATOM 719 C CA . PRO A 1 94 ? 20.729 -17.326 -28.477 1.00 86.38 94 PRO A CA 1
ATOM 720 C C . PRO A 1 94 ? 21.126 -15.938 -29.001 1.00 86.38 94 PRO A C 1
ATOM 722 O O . PRO A 1 94 ? 21.851 -15.220 -28.323 1.00 86.38 94 PRO A O 1
ATOM 725 N N . GLU A 1 95 ? 20.718 -15.585 -30.223 1.00 82.50 95 GLU A N 1
ATOM 726 C CA . GLU A 1 95 ? 21.059 -14.312 -30.874 1.00 82.50 95 GLU A CA 1
ATOM 727 C C . GLU A 1 95 ? 20.118 -13.154 -30.493 1.00 82.50 95 GLU A C 1
ATOM 729 O O . GLU A 1 95 ? 20.277 -12.049 -31.017 1.00 82.50 95 GLU A O 1
ATOM 734 N N . LYS A 1 96 ? 19.125 -13.399 -29.629 1.00 60.97 96 LYS A N 1
ATOM 735 C CA . LYS A 1 96 ? 18.082 -12.440 -29.258 1.00 60.97 96 LYS A CA 1
ATOM 736 C C . LYS A 1 96 ? 18.104 -12.070 -27.780 1.00 60.97 96 LYS A C 1
ATOM 738 O O . LYS A 1 96 ? 18.514 -12.917 -26.957 1.00 60.97 96 LYS A O 1
#

Radius of gyration: 24.5 Å; chains: 1; bounding box: 54×36×61 Å